Protein AF-A0A0N4T9U4-F1 (afdb_monomer_lite)

Structure (mmCIF, N/CA/C/O backbone):
data_AF-A0A0N4T9U4-F1
#
_entry.id   AF-A0A0N4T9U4-F1
#
loop_
_atom_site.group_PDB
_atom_site.id
_atom_site.type_symbol
_atom_site.label_atom_id
_atom_site.label_alt_id
_atom_site.label_comp_id
_atom_site.label_asym_id
_atom_site.label_entity_id
_atom_site.label_seq_id
_atom_site.pdbx_PDB_ins_code
_atom_site.Cartn_x
_atom_site.Cartn_y
_atom_site.Cartn_z
_atom_site.occupancy
_atom_site.B_iso_or_equiv
_atom_site.auth_seq_id
_atom_site.auth_comp_id
_atom_site.auth_asym_id
_atom_site.auth_atom_id
_atom_site.pdbx_PDB_model_num
ATOM 1 N N . MET A 1 1 ? -4.742 -4.622 -6.813 1.00 88.31 1 MET A N 1
ATOM 2 C CA . MET A 1 1 ? -3.594 -5.293 -6.156 1.00 88.31 1 MET A CA 1
ATOM 3 C C . MET A 1 1 ? -3.620 -6.752 -6.570 1.00 88.31 1 MET A C 1
ATOM 5 O O . MET A 1 1 ? -4.719 -7.274 -6.714 1.00 88.31 1 MET A O 1
ATOM 9 N N . PHE A 1 2 ? -2.466 -7.385 -6.786 1.00 92.94 2 PHE A N 1
ATOM 10 C CA . PHE A 1 2 ? -2.393 -8.804 -7.144 1.00 92.94 2 PHE A CA 1
ATOM 11 C C . PHE A 1 2 ? -1.679 -9.585 -6.036 1.00 92.94 2 PHE A C 1
ATOM 13 O O . PHE A 1 2 ? -0.525 -9.301 -5.702 1.00 92.94 2 PHE A O 1
ATOM 20 N N . PHE A 1 3 ? -2.386 -10.547 -5.444 1.00 91.75 3 PHE A N 1
ATOM 21 C CA . PHE A 1 3 ? -1.920 -11.305 -4.285 1.00 91.75 3 PHE A CA 1
ATOM 22 C C . PHE A 1 3 ? -1.242 -12.603 -4.728 1.00 91.75 3 PHE A C 1
ATOM 24 O O . PHE A 1 3 ? -1.887 -13.493 -5.270 1.00 91.75 3 PHE A O 1
ATOM 31 N N . PHE A 1 4 ? 0.059 -12.712 -4.461 1.00 92.44 4 PHE A N 1
ATOM 32 C CA . PHE A 1 4 ? 0.887 -13.879 -4.795 1.00 92.44 4 PHE A CA 1
ATOM 33 C C . PHE A 1 4 ? 1.834 -14.235 -3.638 1.00 92.44 4 PHE A C 1
ATOM 35 O O . PHE A 1 4 ? 3.011 -14.541 -3.836 1.00 92.44 4 PHE A O 1
ATOM 42 N N . GLY A 1 5 ? 1.351 -14.113 -2.396 1.00 93.06 5 GLY A N 1
ATOM 43 C CA . GLY A 1 5 ? 2.161 -14.331 -1.196 1.00 93.06 5 GLY A CA 1
ATOM 44 C C . GLY A 1 5 ? 3.402 -13.433 -1.180 1.00 93.06 5 GLY A C 1
ATOM 45 O O . GLY A 1 5 ? 3.292 -12.212 -1.324 1.00 93.06 5 GLY A O 1
ATOM 46 N N . SER A 1 6 ? 4.589 -14.038 -1.074 1.00 92.94 6 SER A N 1
ATOM 47 C CA . SER A 1 6 ? 5.882 -13.333 -1.063 1.00 92.94 6 SER A CA 1
ATOM 48 C C . SER A 1 6 ? 6.247 -12.64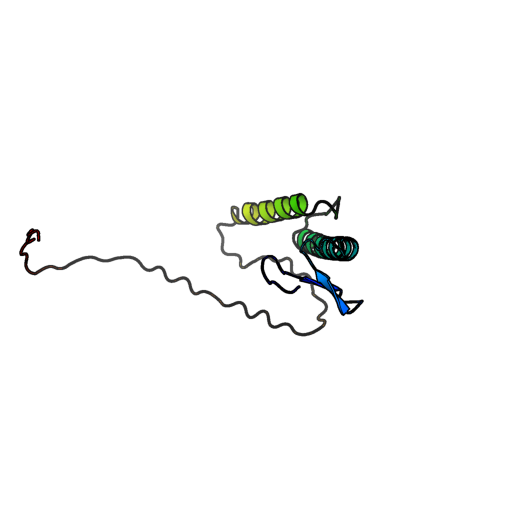6 -2.385 1.00 92.94 6 SER A C 1
ATOM 50 O O . SER A 1 6 ? 7.241 -11.927 -2.437 1.00 92.94 6 SER A O 1
ATOM 52 N N . LYS A 1 7 ? 5.464 -12.847 -3.452 1.00 93.75 7 LYS A N 1
ATOM 53 C CA . LYS A 1 7 ? 5.651 -12.224 -4.772 1.00 93.75 7 LYS A CA 1
ATOM 54 C C . LYS A 1 7 ? 4.524 -11.263 -5.154 1.00 93.75 7 LYS A C 1
ATOM 56 O O . LYS A 1 7 ? 4.374 -10.930 -6.325 1.00 93.75 7 LYS A O 1
ATOM 61 N N . SER A 1 8 ? 3.732 -10.818 -4.179 1.00 96.25 8 SER A N 1
ATOM 62 C CA . SER A 1 8 ? 2.618 -9.891 -4.412 1.00 96.25 8 SER A CA 1
ATOM 63 C C . SER A 1 8 ? 3.069 -8.571 -5.047 1.00 96.25 8 SER A C 1
ATOM 65 O O . SER A 1 8 ? 4.194 -8.104 -4.839 1.00 96.25 8 SER A O 1
ATOM 67 N N . THR A 1 9 ? 2.165 -7.954 -5.806 1.00 97.00 9 THR A N 1
ATOM 68 C CA . THR A 1 9 ? 2.411 -6.700 -6.525 1.00 97.00 9 THR A CA 1
ATOM 69 C C . THR A 1 9 ? 1.230 -5.737 -6.402 1.00 97.00 9 THR A C 1
ATOM 71 O O . THR A 1 9 ? 0.094 -6.117 -6.087 1.00 97.00 9 THR A O 1
ATOM 74 N N . ILE A 1 10 ? 1.488 -4.457 -6.658 1.00 97.38 10 ILE A N 1
ATOM 75 C CA . ILE A 1 10 ? 0.479 -3.395 -6.675 1.00 97.38 10 ILE A CA 1
ATOM 76 C C . ILE A 1 10 ? 0.529 -2.653 -8.011 1.00 97.38 10 ILE A C 1
ATOM 78 O O . ILE A 1 10 ? 1.610 -2.362 -8.504 1.00 97.38 10 ILE A O 1
ATOM 82 N N . LYS A 1 11 ? -0.636 -2.377 -8.608 1.00 97.38 11 LYS A N 1
ATOM 83 C CA . LYS A 1 11 ? -0.753 -1.596 -9.848 1.00 97.38 11 LYS A CA 1
ATOM 84 C C . LYS A 1 11 ? -1.113 -0.156 -9.491 1.00 97.38 11 LYS A C 1
ATOM 86 O O . LYS A 1 11 ? -2.060 0.041 -8.725 1.00 97.38 11 LYS A O 1
ATOM 91 N N . ASP A 1 12 ? -0.380 0.812 -10.031 1.00 97.12 12 ASP A N 1
ATOM 92 C CA . ASP A 1 12 ? -0.798 2.213 -10.038 1.00 97.12 12 ASP A CA 1
ATOM 93 C C . ASP A 1 12 ? -1.889 2.387 -11.111 1.00 97.12 12 ASP A C 1
ATOM 95 O O . ASP A 1 12 ? -1.649 2.064 -12.275 1.00 97.12 12 ASP A O 1
ATOM 99 N N . PRO A 1 13 ? -3.103 2.840 -10.758 1.00 93.38 13 PRO A N 1
ATOM 100 C CA . PRO A 1 13 ? -4.185 2.996 -11.727 1.00 93.38 13 PRO A CA 1
ATOM 101 C C . PRO A 1 13 ? -3.987 4.171 -12.696 1.00 93.38 13 PRO A C 1
ATOM 103 O O . PRO A 1 13 ? -4.644 4.196 -13.728 1.00 93.38 13 PRO A O 1
ATOM 106 N N . ILE A 1 14 ? -3.126 5.141 -12.374 1.00 95.19 14 ILE A N 1
ATOM 107 C CA . ILE A 1 14 ? -2.867 6.328 -13.200 1.00 95.19 14 ILE A CA 1
ATOM 108 C C . ILE A 1 14 ? -1.764 6.026 -14.213 1.00 95.19 14 ILE A C 1
ATOM 110 O O . ILE A 1 14 ? -1.907 6.326 -15.393 1.00 95.19 14 ILE A O 1
ATOM 114 N N . LEU A 1 15 ? -0.664 5.434 -13.743 1.00 96.19 15 LEU A N 1
ATOM 115 C CA . LEU A 1 15 ? 0.485 5.101 -14.592 1.00 96.19 15 LEU A CA 1
ATOM 116 C C . LEU A 1 15 ? 0.333 3.750 -15.297 1.00 96.19 15 LEU A C 1
ATOM 118 O O . LEU A 1 15 ? 1.123 3.415 -16.172 1.00 96.19 15 LEU A O 1
ATOM 122 N N . GLU A 1 16 ? -0.643 2.951 -14.871 1.00 95.12 16 GLU A N 1
ATOM 123 C CA . GLU A 1 16 ? -0.833 1.559 -15.274 1.00 95.12 16 GLU A CA 1
ATOM 124 C C . GLU A 1 16 ? 0.373 0.633 -15.026 1.00 95.12 16 GLU A C 1
ATOM 126 O O . GLU A 1 16 ? 0.395 -0.517 -15.471 1.00 95.12 16 GLU A O 1
ATOM 131 N N . GLU A 1 17 ? 1.349 1.086 -14.243 1.00 96.06 17 GLU A N 1
ATOM 132 C CA . GLU A 1 17 ? 2.555 0.340 -13.910 1.00 96.06 17 GLU A CA 1
ATOM 133 C C . GLU A 1 17 ? 2.341 -0.582 -12.701 1.00 96.06 17 GLU A C 1
ATOM 135 O O . GLU A 1 17 ? 1.546 -0.305 -11.802 1.00 96.06 17 GLU A O 1
ATOM 140 N N . THR A 1 18 ? 3.053 -1.713 -12.680 1.00 95.88 18 THR A N 1
ATOM 141 C CA . THR A 1 18 ? 3.019 -2.681 -11.578 1.00 95.88 18 THR A CA 1
ATOM 142 C C . THR A 1 18 ? 4.323 -2.658 -10.789 1.00 95.88 18 THR A C 1
ATOM 144 O O . THR A 1 18 ? 5.403 -2.867 -11.337 1.00 95.88 18 THR A O 1
ATOM 147 N N . TYR A 1 19 ? 4.198 -2.494 -9.476 1.00 96.38 19 TYR A N 1
ATOM 148 C CA . TYR A 1 19 ? 5.302 -2.399 -8.533 1.00 96.38 19 TYR A CA 1
ATOM 149 C C . TYR A 1 19 ? 5.386 -3.650 -7.648 1.00 96.38 19 TYR A C 1
ATOM 151 O O . TYR A 1 19 ? 4.360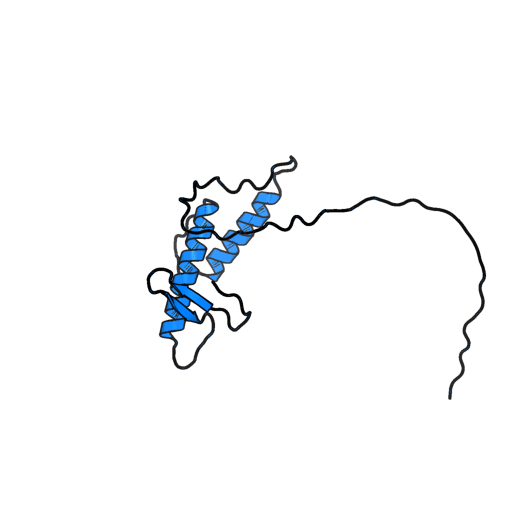 -4.140 -7.156 1.00 96.38 19 TYR A O 1
ATOM 159 N N . PRO A 1 20 ? 6.594 -4.193 -7.425 1.00 95.88 20 PRO A N 1
ATOM 160 C CA . PRO A 1 20 ? 6.803 -5.342 -6.555 1.00 95.88 20 PRO A CA 1
ATOM 161 C C . PRO A 1 20 ? 6.684 -4.938 -5.081 1.00 95.88 20 PRO A C 1
ATOM 163 O O . PRO A 1 20 ? 7.275 -3.954 -4.650 1.00 95.88 20 PRO A O 1
ATOM 166 N N . LEU A 1 21 ? 5.982 -5.744 -4.281 1.00 94.81 21 LEU A N 1
ATOM 167 C CA . LEU A 1 21 ? 5.921 -5.584 -2.818 1.00 94.81 21 LEU A CA 1
ATOM 168 C C . LEU A 1 21 ? 6.893 -6.518 -2.091 1.00 94.81 21 LEU A C 1
ATOM 170 O O . LEU A 1 21 ? 6.698 -6.878 -0.932 1.00 94.81 21 LEU A O 1
ATOM 174 N N . TYR A 1 22 ? 7.947 -6.925 -2.786 1.00 93.00 22 TYR A N 1
ATOM 175 C CA . TYR A 1 22 ? 9.016 -7.756 -2.264 1.00 93.00 22 TYR A CA 1
ATOM 176 C C . TYR A 1 22 ? 10.358 -7.118 -2.591 1.00 93.00 22 TYR A C 1
ATOM 178 O O . TYR A 1 22 ? 10.523 -6.479 -3.631 1.00 93.00 22 TYR A O 1
ATOM 186 N N . GLY A 1 23 ? 11.326 -7.304 -1.695 1.00 84.25 23 GLY A N 1
ATOM 187 C CA . GLY A 1 23 ? 12.664 -6.762 -1.878 1.00 84.25 23 GLY A CA 1
ATOM 188 C C . GLY A 1 23 ? 13.307 -7.304 -3.154 1.00 84.25 23 GLY A C 1
ATOM 189 O O . GLY A 1 23 ? 13.475 -8.512 -3.320 1.00 84.25 23 GLY A O 1
ATOM 190 N N . MET A 1 24 ? 13.693 -6.400 -4.050 1.00 80.06 24 MET A N 1
ATOM 191 C CA . MET A 1 24 ? 14.553 -6.691 -5.191 1.00 80.06 24 MET A CA 1
ATOM 192 C C . MET A 1 24 ? 15.894 -5.998 -4.960 1.00 80.06 24 MET A C 1
ATOM 194 O O . MET A 1 24 ? 15.946 -4.772 -4.917 1.00 80.06 24 MET A O 1
ATOM 198 N N . THR A 1 25 ? 16.989 -6.758 -4.855 1.00 75.75 25 THR A N 1
ATOM 199 C CA . THR A 1 25 ? 18.336 -6.215 -4.581 1.00 75.75 25 THR A CA 1
ATOM 200 C C . THR A 1 25 ? 18.751 -5.111 -5.559 1.00 75.75 25 THR A C 1
ATOM 202 O O . THR A 1 25 ? 19.480 -4.205 -5.176 1.00 75.75 25 THR A O 1
ATOM 205 N N . ARG A 1 26 ? 18.273 -5.166 -6.810 1.00 78.56 26 ARG A N 1
ATOM 206 C CA . ARG A 1 26 ? 18.622 -4.202 -7.865 1.00 78.56 26 ARG A CA 1
ATOM 207 C C . ARG A 1 26 ? 17.628 -3.047 -8.049 1.00 78.56 26 ARG A C 1
ATOM 209 O O . ARG A 1 26 ? 18.016 -2.061 -8.649 1.00 78.56 26 ARG A O 1
ATOM 216 N N . ASN A 1 27 ? 16.408 -3.132 -7.506 1.00 83.12 27 ASN A N 1
ATOM 217 C CA . ASN A 1 27 ? 15.321 -2.174 -7.779 1.00 83.12 27 ASN A CA 1
ATOM 218 C C . ASN A 1 27 ? 14.641 -1.712 -6.481 1.00 83.12 27 ASN A C 1
ATOM 220 O O . ASN A 1 27 ? 13.428 -1.856 -6.314 1.00 83.12 27 ASN A O 1
ATOM 224 N N . ARG A 1 28 ? 15.431 -1.193 -5.531 1.00 90.81 28 ARG A N 1
ATOM 225 C CA . ARG A 1 28 ? 14.906 -0.684 -4.251 1.00 90.81 28 ARG A CA 1
ATOM 226 C C . ARG A 1 28 ? 13.861 0.412 -4.473 1.00 90.81 28 ARG A C 1
ATOM 228 O O . ARG A 1 28 ? 12.832 0.390 -3.818 1.00 90.81 28 ARG A O 1
ATOM 235 N N . GLU A 1 29 ? 14.103 1.321 -5.411 1.00 93.00 29 GLU A N 1
ATOM 236 C CA . GLU A 1 29 ? 13.203 2.437 -5.731 1.00 93.00 29 GLU A CA 1
ATOM 237 C C . GLU A 1 29 ? 11.779 1.974 -6.074 1.00 93.00 29 GLU A C 1
ATOM 239 O O . GLU A 1 29 ? 10.826 2.421 -5.442 1.00 93.00 29 GLU A O 1
ATOM 244 N N . LYS A 1 30 ? 11.631 0.972 -6.952 1.00 93.56 30 LYS A N 1
ATOM 245 C CA . LYS A 1 30 ? 10.318 0.417 -7.313 1.00 93.56 30 LYS A CA 1
ATOM 246 C C . LYS A 1 30 ? 9.607 -0.228 -6.129 1.00 93.56 30 LYS A C 1
ATOM 248 O O . LYS A 1 30 ? 8.381 -0.204 -6.057 1.00 93.56 30 LYS A O 1
ATOM 253 N N . PHE A 1 31 ? 10.368 -0.824 -5.211 1.00 95.00 31 PHE A N 1
ATOM 254 C CA . PHE A 1 31 ? 9.808 -1.351 -3.973 1.00 95.00 31 PHE A CA 1
ATOM 255 C C . PHE A 1 31 ? 9.296 -0.217 -3.073 1.00 95.00 31 PHE A C 1
ATOM 257 O O . PHE A 1 31 ? 8.160 -0.289 -2.612 1.00 95.00 31 PHE A O 1
ATOM 264 N N . GLU A 1 32 ? 10.073 0.851 -2.870 1.00 95.06 32 GLU A N 1
ATOM 265 C CA . GLU A 1 32 ? 9.642 2.012 -2.073 1.00 95.06 32 GLU A CA 1
ATOM 266 C C . GLU A 1 32 ? 8.408 2.704 -2.683 1.00 95.06 32 GLU A C 1
ATOM 268 O O . GLU A 1 32 ? 7.477 3.072 -1.961 1.00 95.06 32 GLU A O 1
ATOM 273 N N . GLU A 1 33 ? 8.341 2.817 -4.012 1.00 96.06 33 GLU A N 1
ATOM 274 C CA . GLU A 1 33 ? 7.160 3.313 -4.733 1.00 96.06 33 GLU A CA 1
ATOM 275 C C . GLU A 1 33 ? 5.941 2.404 -4.520 1.00 96.06 33 GLU A C 1
ATOM 277 O O . GLU A 1 33 ? 4.856 2.882 -4.170 1.00 96.06 33 GLU A O 1
ATOM 282 N N . GLY A 1 34 ? 6.125 1.083 -4.616 1.00 96.25 34 GLY A N 1
ATOM 283 C CA . GLY A 1 34 ? 5.088 0.103 -4.299 1.00 96.25 34 GLY A CA 1
ATOM 284 C C . GLY A 1 34 ? 4.578 0.220 -2.858 1.00 96.25 34 GLY A C 1
ATOM 285 O O . GLY A 1 34 ? 3.367 0.202 -2.622 1.00 96.25 34 GLY A O 1
ATOM 286 N N . ILE A 1 35 ? 5.476 0.412 -1.887 1.00 96.62 35 ILE A N 1
ATOM 287 C CA . ILE A 1 35 ? 5.118 0.643 -0.479 1.00 96.62 35 ILE A CA 1
ATOM 288 C C . ILE A 1 35 ? 4.378 1.974 -0.300 1.00 96.62 35 ILE A C 1
ATOM 290 O O . ILE A 1 35 ? 3.419 2.047 0.473 1.00 96.62 35 ILE A O 1
ATOM 294 N N . SER A 1 36 ? 4.760 3.022 -1.029 1.00 97.06 36 SER A N 1
ATOM 295 C CA . SER A 1 36 ? 4.049 4.305 -1.026 1.00 97.06 36 SER A CA 1
ATOM 296 C C . SER A 1 36 ? 2.597 4.149 -1.495 1.00 97.06 36 SER A C 1
ATOM 298 O O . SER A 1 36 ? 1.676 4.623 -0.822 1.00 97.06 36 SER A O 1
ATOM 300 N N . LEU A 1 37 ? 2.363 3.411 -2.586 1.00 97.81 37 LEU A N 1
ATOM 301 C CA . LEU A 1 37 ? 1.014 3.083 -3.065 1.00 97.81 37 LEU A CA 1
ATOM 302 C C . LEU A 1 37 ? 0.236 2.233 -2.051 1.00 97.81 37 LEU A C 1
ATOM 304 O O . LEU A 1 37 ? -0.926 2.523 -1.761 1.00 97.81 37 LEU A O 1
ATOM 308 N N . LEU A 1 38 ? 0.880 1.231 -1.447 1.00 97.56 38 LEU A N 1
ATOM 309 C CA . LEU A 1 38 ? 0.264 0.408 -0.405 1.00 97.56 38 LEU A CA 1
ATOM 310 C C . LEU A 1 38 ? -0.181 1.260 0.795 1.00 97.56 38 LEU A C 1
ATOM 312 O O . LEU A 1 38 ? -1.292 1.101 1.299 1.00 97.56 38 LEU A O 1
ATOM 316 N N . ASN A 1 39 ? 0.652 2.205 1.225 1.00 98.25 39 ASN A N 1
ATOM 317 C CA . ASN A 1 39 ? 0.334 3.106 2.327 1.00 98.25 39 ASN A CA 1
ATOM 318 C C . ASN A 1 39 ? -0.828 4.055 2.010 1.00 98.25 39 ASN A C 1
ATOM 320 O O . ASN A 1 39 ? -1.617 4.364 2.910 1.00 98.25 39 ASN A O 1
ATOM 324 N N . LYS A 1 40 ? -0.976 4.494 0.752 1.00 97.69 40 LYS A N 1
ATOM 325 C CA . LYS A 1 40 ? -2.162 5.245 0.309 1.00 97.69 40 LYS A CA 1
ATOM 326 C C . LYS A 1 40 ? -3.427 4.395 0.450 1.00 97.69 40 LYS A C 1
ATOM 328 O O . LYS A 1 40 ? -4.389 4.871 1.048 1.00 97.69 40 LYS A O 1
ATOM 333 N N . ASN A 1 41 ? -3.395 3.131 0.020 1.00 97.44 41 ASN A N 1
ATOM 334 C CA . ASN A 1 41 ? -4.532 2.214 0.169 1.00 97.44 41 ASN A CA 1
ATOM 335 C C . ASN A 1 41 ? -4.889 1.976 1.645 1.00 97.44 41 ASN A C 1
ATOM 337 O O . ASN A 1 41 ? -6.057 2.046 2.015 1.00 97.44 41 ASN A O 1
ATOM 341 N N . ILE A 1 42 ? -3.891 1.757 2.512 1.00 98.00 42 ILE A N 1
ATOM 342 C CA . ILE A 1 42 ? -4.109 1.606 3.963 1.00 98.00 42 ILE A CA 1
ATOM 343 C C . ILE A 1 42 ? -4.728 2.875 4.552 1.00 98.00 42 ILE A C 1
ATOM 345 O O . ILE A 1 42 ? -5.642 2.795 5.367 1.00 98.00 42 ILE A O 1
ATOM 349 N N . SER A 1 43 ? -4.253 4.052 4.141 1.00 98.00 43 SER A N 1
ATOM 350 C CA . SER A 1 43 ? -4.786 5.329 4.629 1.00 98.00 43 SER A CA 1
ATOM 351 C C . SER A 1 43 ? -6.243 5.532 4.214 1.00 98.00 43 SER A C 1
ATOM 353 O O . SER A 1 43 ? -7.043 5.987 5.028 1.00 98.00 43 SER A O 1
ATOM 355 N N . GLN A 1 44 ? -6.592 5.161 2.979 1.00 97.31 44 GLN A N 1
ATOM 356 C CA . GLN A 1 44 ? -7.969 5.190 2.478 1.00 97.31 44 GLN A CA 1
ATOM 357 C C . GLN A 1 44 ? -8.866 4.217 3.242 1.00 97.31 44 GLN A C 1
ATOM 359 O O . GLN A 1 44 ? -9.946 4.604 3.681 1.00 97.31 44 GLN A O 1
ATOM 364 N N . LEU A 1 45 ? -8.400 2.985 3.461 1.00 97.25 45 LEU A N 1
ATOM 365 C CA . LEU A 1 45 ? -9.140 1.995 4.236 1.00 97.25 45 LEU A CA 1
ATOM 366 C C . LEU A 1 45 ? -9.348 2.466 5.681 1.00 97.25 45 LEU A C 1
ATOM 368 O O . LEU A 1 45 ? -10.445 2.382 6.207 1.00 97.25 45 LEU A O 1
ATOM 372 N N . ARG A 1 46 ? -8.331 3.043 6.326 1.00 97.56 46 ARG A N 1
ATOM 373 C CA . ARG A 1 46 ? -8.493 3.638 7.663 1.00 97.56 46 ARG A CA 1
ATOM 374 C C . ARG A 1 46 ? -9.531 4.753 7.674 1.00 97.56 46 ARG A C 1
ATOM 376 O O . ARG A 1 46 ? -10.381 4.777 8.559 1.00 97.56 46 ARG A O 1
ATOM 383 N N . TRP A 1 47 ? -9.502 5.626 6.670 1.00 97.69 47 TRP A N 1
ATOM 384 C CA . TRP A 1 47 ? -10.479 6.701 6.542 1.00 97.69 47 TRP A CA 1
ATOM 385 C C . TRP A 1 47 ? -11.912 6.174 6.390 1.00 97.69 47 TRP A C 1
ATOM 387 O O . TRP A 1 47 ? -12.817 6.736 7.004 1.00 97.69 47 TRP A O 1
ATOM 397 N N . SER A 1 48 ? -12.129 5.060 5.677 1.00 96.25 48 SER A N 1
ATOM 398 C CA . SER A 1 48 ? -13.467 4.459 5.566 1.00 96.25 48 SER A CA 1
ATOM 399 C C . SER A 1 48 ? -14.003 3.891 6.884 1.00 96.25 48 SER A C 1
ATOM 401 O O . SER A 1 48 ? -15.205 3.699 7.002 1.00 96.25 48 SER A O 1
ATOM 403 N N . PHE A 1 49 ? -13.139 3.650 7.876 1.00 94.31 49 PHE A N 1
ATOM 404 C CA . PHE A 1 49 ? -13.513 3.300 9.255 1.00 94.31 49 PHE A CA 1
ATOM 405 C C . PHE A 1 49 ? -13.520 4.519 10.200 1.00 94.31 49 PHE A C 1
ATOM 407 O O . PHE A 1 49 ? -13.569 4.366 11.414 1.00 94.31 49 PHE A O 1
ATOM 414 N N . GLY A 1 50 ? -13.431 5.746 9.674 1.00 95.25 50 GLY A N 1
ATOM 415 C CA . GLY A 1 50 ? -13.388 6.968 10.487 1.00 95.25 50 GLY A CA 1
ATOM 416 C C . GLY A 1 50 ? -12.049 7.211 11.198 1.00 95.25 50 GLY A C 1
ATOM 417 O O . GLY A 1 50 ? -11.939 8.118 12.023 1.00 95.25 50 GLY A O 1
ATOM 418 N N . ILE A 1 51 ? -11.006 6.442 10.872 1.00 96.62 51 ILE A N 1
ATOM 419 C CA . ILE A 1 51 ? -9.683 6.553 11.488 1.00 96.62 51 ILE A CA 1
ATOM 420 C C . ILE A 1 51 ? -8.799 7.482 10.650 1.00 96.62 51 ILE A C 1
ATOM 422 O O . ILE A 1 51 ? -8.523 7.239 9.473 1.00 96.62 51 ILE A O 1
ATOM 426 N N . THR A 1 52 ? -8.280 8.545 11.266 1.00 96.56 52 THR A N 1
ATOM 427 C CA . THR A 1 52 ? -7.356 9.467 10.588 1.00 96.56 52 THR A CA 1
ATOM 428 C C . THR A 1 52 ? -5.927 8.917 10.547 1.00 96.56 52 THR A C 1
ATOM 430 O O . THR A 1 52 ? -5.394 8.407 11.534 1.00 96.56 52 THR A O 1
ATOM 433 N N . THR A 1 53 ? -5.254 9.063 9.400 1.00 97.94 53 THR A N 1
ATOM 434 C CA . THR A 1 53 ? -3.861 8.616 9.232 1.00 97.94 53 THR A CA 1
ATOM 435 C C . THR A 1 53 ? -2.878 9.780 9.327 1.00 97.94 53 THR A C 1
ATOM 437 O O . THR A 1 53 ? -2.563 10.422 8.333 1.00 97.94 53 THR A O 1
ATOM 440 N N . LYS A 1 54 ? -2.341 10.032 10.529 1.00 95.62 54 LYS A N 1
ATOM 441 C CA . LYS A 1 54 ? -1.376 11.126 10.780 1.00 95.62 54 LYS A CA 1
ATOM 442 C C . LYS A 1 54 ? -0.026 10.936 10.077 1.00 95.62 54 LYS A C 1
ATOM 444 O O . LYS A 1 54 ? 0.617 11.909 9.701 1.00 95.62 54 LYS A O 1
ATOM 449 N N . ARG A 1 55 ? 0.445 9.690 9.950 1.00 96.75 55 ARG A N 1
ATOM 450 C CA . ARG A 1 55 ? 1.724 9.346 9.302 1.00 96.75 55 ARG A CA 1
ATOM 451 C C . ARG A 1 55 ? 1.535 8.158 8.367 1.00 96.75 55 ARG A C 1
ATOM 453 O O . ARG A 1 55 ? 1.535 7.010 8.805 1.00 96.75 55 ARG A O 1
ATOM 460 N N . VAL A 1 56 ? 1.408 8.451 7.077 1.00 96.00 56 VAL A N 1
ATOM 461 C CA . VAL A 1 56 ? 1.126 7.467 6.018 1.00 96.00 56 VAL A CA 1
ATOM 462 C C . VAL A 1 56 ? 2.208 6.382 5.936 1.00 96.00 56 VAL A C 1
ATOM 464 O O . VAL A 1 56 ? 1.881 5.205 5.855 1.00 96.00 56 VAL A O 1
ATOM 467 N N . GLY A 1 57 ? 3.487 6.744 6.087 1.00 96.12 57 GLY A N 1
ATOM 468 C CA . GLY A 1 57 ? 4.615 5.801 6.003 1.00 96.12 57 GLY A CA 1
ATOM 469 C C . GLY A 1 57 ? 4.748 4.794 7.155 1.00 96.12 57 GLY A C 1
ATOM 470 O O . GLY A 1 57 ? 5.615 3.929 7.104 1.00 96.12 57 GLY A O 1
ATOM 471 N N . ARG A 1 58 ? 3.927 4.875 8.213 1.00 97.25 58 ARG A N 1
ATOM 472 C CA . ARG A 1 58 ? 3.959 3.913 9.331 1.00 97.25 58 ARG A CA 1
ATOM 473 C C . ARG A 1 58 ? 3.078 2.691 9.050 1.00 97.25 58 ARG A C 1
ATOM 475 O O . ARG A 1 58 ? 2.129 2.434 9.785 1.00 97.25 58 ARG A O 1
ATOM 482 N N . THR A 1 59 ? 3.403 1.941 7.998 1.00 97.12 59 THR A N 1
ATOM 483 C CA . THR A 1 59 ? 2.600 0.830 7.448 1.00 97.12 59 THR A CA 1
ATOM 484 C C . THR A 1 59 ? 2.092 -0.145 8.512 1.00 97.12 59 THR A C 1
ATOM 486 O O . THR A 1 59 ? 0.884 -0.287 8.683 1.00 97.12 59 THR A O 1
ATOM 489 N N . LEU A 1 60 ? 3.001 -0.783 9.261 1.00 97.81 60 LEU A N 1
ATOM 490 C CA . LEU A 1 60 ? 2.641 -1.825 10.230 1.00 97.81 60 LEU A CA 1
ATOM 491 C C . LEU A 1 60 ? 1.809 -1.280 11.392 1.00 97.81 60 LEU A C 1
ATOM 493 O O . LEU A 1 60 ? 0.832 -1.902 11.788 1.00 97.81 60 LEU A O 1
ATOM 497 N N . PHE A 1 61 ? 2.156 -0.097 11.898 1.00 98.12 61 PHE A N 1
ATOM 498 C CA . PHE A 1 61 ? 1.393 0.558 12.960 1.00 98.12 61 PHE A CA 1
ATOM 499 C C . PHE A 1 61 ? -0.025 0.912 12.496 1.00 98.12 61 PHE A C 1
ATOM 501 O O . PHE A 1 61 ? -0.991 0.639 13.197 1.00 98.12 61 PHE A O 1
ATOM 508 N N . ASN A 1 62 ? -0.161 1.476 11.291 1.00 98.19 62 ASN A N 1
ATOM 509 C CA . ASN A 1 62 ? -1.458 1.829 10.719 1.00 98.19 62 ASN A CA 1
ATOM 510 C C . ASN A 1 62 ? -2.341 0.586 10.498 1.00 98.19 62 ASN A C 1
ATOM 512 O O . ASN A 1 62 ? -3.546 0.656 10.719 1.00 98.19 62 ASN A O 1
ATOM 516 N N . LEU A 1 63 ? -1.750 -0.542 10.087 1.00 97.75 63 LEU A N 1
ATOM 517 C CA . LEU A 1 63 ? -2.460 -1.818 9.959 1.00 97.75 63 LEU A CA 1
ATOM 518 C C . LEU A 1 63 ? -2.867 -2.392 11.317 1.00 97.75 63 LEU A C 1
ATOM 520 O O . LEU A 1 63 ? -4.007 -2.810 11.472 1.00 97.75 63 LEU A O 1
ATOM 524 N N . GLN A 1 64 ? -1.962 -2.397 12.297 1.00 97.69 64 GLN A N 1
ATOM 525 C CA . GLN A 1 64 ? -2.252 -2.886 13.646 1.00 97.69 64 GLN A CA 1
ATOM 526 C C . GLN A 1 64 ? -3.418 -2.119 14.278 1.00 97.69 64 GLN A C 1
ATOM 528 O O . GLN A 1 64 ? -4.356 -2.733 14.778 1.00 97.69 64 GLN A O 1
ATOM 533 N N . ASP A 1 65 ? -3.366 -0.789 14.219 1.00 96.69 65 ASP A N 1
ATOM 534 C CA . ASP A 1 65 ? -4.404 0.101 14.742 1.00 96.69 65 ASP A CA 1
ATOM 535 C C . ASP A 1 65 ? -5.764 -0.147 14.069 1.00 96.69 65 ASP A C 1
ATOM 537 O O . ASP A 1 65 ? -6.778 -0.299 14.747 1.00 96.69 65 ASP A O 1
ATOM 541 N N . LEU A 1 66 ? -5.777 -0.288 12.738 1.00 96.75 66 LEU A N 1
ATOM 542 C CA . LEU A 1 66 ? -6.985 -0.628 11.984 1.00 96.75 66 LEU A CA 1
ATOM 543 C C . LEU A 1 66 ? -7.568 -1.985 12.402 1.00 96.75 66 LEU A C 1
ATOM 545 O O . LEU A 1 66 ? -8.770 -2.091 12.632 1.00 96.75 66 LEU A O 1
ATOM 549 N N . LEU A 1 67 ? -6.734 -3.025 12.494 1.00 96.62 67 LEU A N 1
ATOM 550 C CA . LEU A 1 67 ? -7.183 -4.368 12.869 1.00 96.62 67 LEU A CA 1
ATOM 551 C C . LEU A 1 67 ? -7.758 -4.388 14.287 1.00 96.62 67 LEU A C 1
ATOM 553 O O . LEU A 1 67 ? -8.805 -4.994 14.507 1.00 96.62 67 LEU A O 1
ATOM 557 N N . LEU A 1 68 ? -7.122 -3.684 15.227 1.00 95.75 68 LEU A N 1
ATOM 558 C CA . LEU A 1 68 ? -7.631 -3.550 16.589 1.00 95.75 68 LEU A CA 1
ATOM 559 C C . LEU A 1 68 ? -8.987 -2.836 16.610 1.00 95.75 68 LEU A C 1
ATOM 561 O O . LEU A 1 68 ? -9.907 -3.312 17.266 1.00 95.75 68 LEU A O 1
ATOM 565 N N . HIS A 1 69 ? -9.140 -1.745 15.855 1.00 93.12 69 HIS A N 1
ATOM 566 C CA . HIS A 1 69 ? -10.412 -1.030 15.749 1.00 93.12 69 HIS A CA 1
ATOM 567 C C . HIS A 1 69 ? -11.539 -1.928 15.207 1.00 93.12 69 HIS A C 1
ATOM 569 O O . HIS A 1 69 ? -12.637 -1.942 15.760 1.00 93.12 69 HIS A O 1
ATOM 575 N N . ILE A 1 70 ? -11.254 -2.725 14.169 1.00 92.31 70 ILE A N 1
ATOM 576 C CA . ILE A 1 70 ? -12.223 -3.659 13.570 1.00 92.31 70 ILE A CA 1
ATOM 577 C C . ILE A 1 70 ? -12.640 -4.758 14.557 1.00 92.31 70 ILE A C 1
ATOM 579 O O . ILE A 1 70 ? -13.808 -5.143 14.572 1.00 92.31 70 ILE A O 1
ATOM 583 N N . VAL A 1 71 ? -11.707 -5.288 15.353 1.00 92.25 71 VAL A N 1
ATOM 584 C CA . VAL A 1 71 ? -12.004 -6.350 16.329 1.00 92.25 71 VAL A CA 1
ATOM 585 C C . VAL A 1 71 ? -12.767 -5.792 17.530 1.00 92.25 71 VAL A C 1
ATOM 587 O O . VAL A 1 71 ? -13.783 -6.363 17.918 1.00 92.25 71 VAL A O 1
ATOM 590 N N . SER A 1 72 ? -12.338 -4.655 18.082 1.00 88.88 72 SER A N 1
ATOM 591 C CA . SER A 1 72 ? -12.992 -4.038 19.241 1.00 88.88 72 SER A CA 1
ATOM 592 C C . SER A 1 72 ? -14.410 -3.556 18.928 1.00 88.88 72 SER A C 1
ATOM 594 O O . SER A 1 72 ? -15.304 -3.738 19.746 1.00 88.88 72 SER A O 1
ATOM 596 N N . GLY A 1 73 ? -14.656 -3.022 17.726 1.00 71.50 73 GLY A N 1
ATOM 597 C CA . GLY A 1 73 ? -15.989 -2.560 17.316 1.00 71.50 73 GLY A CA 1
ATOM 598 C C . GLY A 1 73 ? -17.037 -3.670 17.143 1.00 71.50 73 GLY A C 1
ATOM 599 O O . GLY A 1 73 ? -18.215 -3.370 16.981 1.00 71.50 73 GLY A O 1
ATOM 600 N N . ARG A 1 74 ? -16.641 -4.950 17.177 1.00 65.62 74 ARG A N 1
ATOM 601 C CA . ARG A 1 74 ? -17.564 -6.094 17.068 1.00 65.62 74 ARG A CA 1
ATOM 602 C C . ARG A 1 74 ? -18.122 -6.566 18.412 1.00 65.62 74 ARG A C 1
ATOM 604 O O . ARG A 1 74 ? -19.109 -7.292 18.411 1.00 65.62 74 ARG A O 1
ATOM 611 N N . HIS A 1 75 ? -17.526 -6.170 19.536 1.00 54.94 75 HIS A N 1
ATOM 612 C CA . HIS A 1 75 ? -17.912 -6.688 20.853 1.00 54.94 75 HIS A CA 1
ATOM 613 C C . HIS A 1 75 ? -19.110 -5.976 21.504 1.00 54.94 75 HIS A C 1
ATOM 615 O O . HIS A 1 75 ? -19.710 -6.548 22.409 1.00 54.94 75 HIS A O 1
ATOM 621 N N . ASP A 1 76 ? -19.524 -4.810 21.000 1.00 52.84 76 ASP A N 1
ATOM 622 C CA . ASP A 1 76 ? -20.604 -4.011 21.606 1.00 52.84 76 ASP A CA 1
ATOM 623 C C . ASP A 1 76 ? -21.978 -4.177 20.925 1.00 52.84 76 ASP A C 1
ATOM 625 O O . ASP A 1 76 ? -22.939 -3.506 21.296 1.00 52.84 76 ASP A O 1
ATOM 629 N N . SER A 1 77 ? -22.113 -5.076 19.940 1.00 49.50 77 SER A N 1
ATOM 630 C CA . SER A 1 77 ? -23.368 -5.262 19.186 1.00 49.50 77 SER A CA 1
ATOM 631 C C . SER A 1 77 ? -23.957 -6.668 19.322 1.00 49.50 77 SER A C 1
ATOM 633 O O . SER A 1 77 ? -24.153 -7.391 18.350 1.00 49.50 77 SER A O 1
ATOM 635 N N . SER A 1 78 ? -24.351 -7.037 20.543 1.00 51.16 78 SER A N 1
ATOM 636 C CA . SER A 1 78 ? -25.464 -7.982 20.725 1.00 51.16 78 SER A CA 1
ATOM 637 C C . SER A 1 78 ? -26.775 -7.281 20.363 1.00 51.16 78 SER A C 1
ATOM 639 O O . SER A 1 78 ? -27.551 -6.912 21.232 1.00 51.16 78 SER A O 1
ATOM 641 N N . THR A 1 79 ? -26.973 -7.010 19.077 1.00 47.25 79 THR A N 1
ATOM 642 C CA . THR A 1 79 ? -28.262 -6.927 18.377 1.00 47.25 79 THR A CA 1
ATOM 643 C C . THR A 1 79 ? -27.934 -6.803 16.894 1.00 47.25 79 THR A C 1
ATOM 645 O O . THR A 1 79 ? -27.414 -5.793 16.437 1.00 47.25 79 THR A O 1
ATOM 648 N N . ASP A 1 80 ? -28.166 -7.904 16.188 1.00 49.44 80 ASP A N 1
ATOM 649 C CA . ASP A 1 80 ? -28.371 -8.038 14.747 1.00 49.44 80 ASP A CA 1
ATOM 650 C C . ASP A 1 80 ? -28.237 -6.737 13.925 1.00 49.44 80 ASP A C 1
ATOM 652 O O . ASP A 1 80 ? -29.202 -6.013 13.681 1.00 49.44 80 ASP A O 1
ATOM 656 N N . SER A 1 81 ? -27.017 -6.412 13.490 1.00 45.91 81 SER A N 1
ATOM 657 C CA . SER A 1 81 ? -26.822 -5.406 12.449 1.00 45.91 81 SER A CA 1
ATOM 658 C C . SER A 1 81 ? -25.728 -5.849 11.489 1.00 45.91 81 SER A C 1
ATOM 660 O O . SER A 1 81 ? -24.530 -5.774 11.762 1.00 45.91 81 SER A O 1
ATOM 662 N N . VAL A 1 82 ? -26.200 -6.343 10.347 1.00 51.16 82 VAL A N 1
ATOM 663 C CA . VAL A 1 82 ? -25.501 -6.444 9.067 1.00 51.16 82 VAL A CA 1
ATOM 664 C C . VAL A 1 82 ? -24.502 -5.295 8.927 1.00 51.16 82 VAL A C 1
ATOM 666 O O . VAL A 1 82 ? -24.909 -4.139 8.908 1.00 51.16 82 VAL A O 1
ATOM 669 N N . LEU A 1 83 ? -23.212 -5.644 8.860 1.00 51.22 83 LEU A N 1
ATOM 670 C CA . LEU A 1 83 ? -22.066 -4.818 8.463 1.00 51.22 83 LEU A CA 1
ATOM 671 C C . LEU A 1 83 ? -22.423 -3.341 8.206 1.00 51.22 83 LEU A C 1
ATOM 673 O O . LEU A 1 83 ? -22.672 -2.960 7.062 1.00 51.22 83 LEU A O 1
ATOM 677 N N . GLN A 1 84 ? -22.399 -2.499 9.246 1.00 48.00 84 GLN A N 1
ATOM 678 C CA . GLN A 1 84 ? -22.389 -1.043 9.072 1.00 48.00 84 GLN A CA 1
ATOM 679 C C . GLN A 1 84 ? -21.016 -0.616 8.538 1.00 48.00 84 GLN A C 1
ATOM 681 O O . GLN A 1 84 ? -20.219 0.041 9.201 1.00 48.00 84 GLN A O 1
ATOM 686 N N . ILE A 1 85 ? -20.719 -1.031 7.308 1.00 52.34 85 ILE A N 1
ATOM 687 C CA . ILE A 1 85 ? -19.821 -0.285 6.443 1.00 52.34 85 ILE A CA 1
ATOM 688 C C . ILE A 1 85 ? -20.511 1.074 6.297 1.00 52.34 85 ILE A C 1
ATOM 690 O O . ILE A 1 85 ? -21.670 1.094 5.868 1.00 52.34 85 ILE A O 1
ATOM 694 N N . PRO A 1 86 ? -19.879 2.200 6.674 1.00 42.16 86 PRO A N 1
ATOM 695 C CA . PRO A 1 86 ? -20.441 3.506 6.379 1.00 42.16 86 PRO A CA 1
ATOM 696 C C . PRO A 1 86 ? -20.783 3.512 4.895 1.00 42.16 86 PRO A C 1
ATOM 698 O O . PRO A 1 86 ? -19.932 3.165 4.075 1.00 42.16 86 PRO A O 1
ATOM 701 N N . SER A 1 87 ? -22.031 3.821 4.550 1.00 46.09 87 SER A N 1
ATOM 702 C CA . SER A 1 87 ? -22.485 3.926 3.167 1.00 46.09 87 SER A CA 1
ATOM 703 C C . SER A 1 87 ? -21.780 5.116 2.519 1.00 46.09 87 SER A C 1
ATOM 705 O O . SER A 1 87 ? -22.335 6.205 2.377 1.00 46.09 87 SER A O 1
ATOM 707 N N . ILE A 1 88 ? -20.508 4.937 2.181 1.00 49.25 88 ILE A N 1
ATOM 708 C CA . ILE A 1 88 ? -19.776 5.847 1.327 1.00 49.25 88 ILE A CA 1
ATOM 709 C C . ILE A 1 88 ? -20.423 5.639 -0.033 1.00 49.25 88 ILE A C 1
ATOM 711 O O . ILE A 1 88 ? -20.349 4.555 -0.606 1.00 49.25 88 ILE A O 1
ATOM 715 N N . SER A 1 89 ? -21.131 6.659 -0.511 1.00 44.72 89 SER A N 1
ATOM 716 C CA . SER A 1 89 ? -21.617 6.705 -1.885 1.00 44.72 89 SER A CA 1
ATOM 717 C C . SER A 1 89 ? -20.401 6.645 -2.810 1.00 44.72 89 SER A C 1
ATOM 719 O O . SER A 1 89 ? -19.739 7.649 -3.082 1.00 44.72 89 SER A O 1
ATOM 721 N N . CYS A 1 90 ? -20.037 5.431 -3.215 1.00 39.97 90 CYS A N 1
ATOM 722 C CA . CYS A 1 90 ? -19.013 5.178 -4.206 1.00 39.97 90 CYS A CA 1
ATOM 723 C C . CYS A 1 90 ? -19.532 5.738 -5.532 1.00 39.97 90 CYS A C 1
ATOM 725 O O . CYS A 1 90 ? -20.539 5.265 -6.058 1.00 39.97 90 CYS A O 1
ATOM 727 N N . ARG A 1 91 ? -18.853 6.737 -6.109 1.00 36.81 91 ARG A N 1
ATOM 728 C CA . ARG A 1 91 ? -19.027 6.988 -7.543 1.00 36.81 91 ARG A CA 1
ATOM 729 C C . ARG A 1 91 ? -18.514 5.748 -8.264 1.00 36.81 91 ARG A C 1
ATOM 731 O O 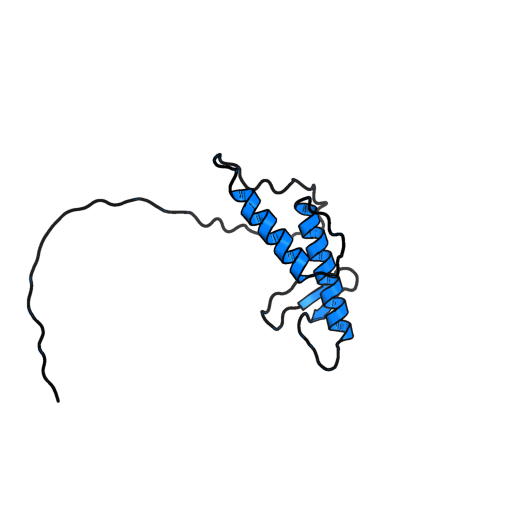. ARG A 1 91 ? -17.318 5.472 -8.227 1.00 36.81 91 ARG A O 1
ATOM 738 N N . ASN A 1 92 ? -19.432 5.001 -8.869 1.00 40.03 92 ASN A N 1
ATOM 739 C CA . ASN A 1 92 ? -19.120 3.862 -9.719 1.00 40.03 92 ASN A CA 1
ATOM 740 C C . ASN A 1 92 ? -18.115 4.278 -10.797 1.00 40.03 92 ASN A C 1
ATOM 742 O O . ASN A 1 92 ? -18.422 5.110 -11.650 1.00 40.03 92 ASN A O 1
ATOM 746 N N . VAL A 1 93 ? -16.937 3.658 -10.778 1.00 41.59 93 VAL A N 1
ATOM 747 C CA . VAL A 1 93 ? -16.039 3.586 -11.929 1.00 41.59 93 VAL A CA 1
ATOM 748 C C . VAL A 1 93 ? -15.625 2.124 -12.070 1.00 41.59 93 VAL A C 1
ATOM 750 O O . VAL A 1 93 ? -14.734 1.662 -11.368 1.00 41.59 93 VAL A O 1
ATOM 753 N N . GLY A 1 94 ? -16.305 1.415 -12.973 1.00 42.12 94 GLY A N 1
ATOM 754 C CA . GLY A 1 94 ? -15.882 0.118 -13.508 1.00 42.12 94 GLY A CA 1
ATOM 755 C C . GLY A 1 94 ? -16.186 -1.102 -12.633 1.00 42.12 94 GLY A C 1
ATOM 756 O O . GLY A 1 94 ? -15.641 -1.267 -11.548 1.00 42.12 94 GLY A O 1
ATOM 757 N N . ASN A 1 95 ? -17.044 -1.978 -13.152 1.00 46.53 95 ASN A N 1
ATOM 758 C CA . ASN A 1 95 ? -17.527 -3.210 -12.533 1.00 46.53 95 ASN A CA 1
ATOM 759 C C . ASN A 1 95 ? -16.396 -4.133 -12.039 1.00 46.53 95 ASN A C 1
ATOM 761 O O . ASN A 1 95 ? -15.630 -4.671 -12.837 1.00 46.53 95 ASN A O 1
ATOM 765 N N . VAL A 1 96 ? -16.373 -4.402 -10.732 1.00 44.56 96 VAL A N 1
ATOM 766 C CA . VAL A 1 96 ? -15.796 -5.620 -10.150 1.00 44.56 96 VAL A CA 1
ATOM 767 C C . VAL A 1 96 ? -16.891 -6.239 -9.290 1.00 44.56 96 VAL A C 1
ATOM 769 O O . VAL A 1 96 ? -17.216 -5.712 -8.227 1.00 44.56 96 VAL A O 1
ATOM 772 N N . ASP A 1 97 ? -17.481 -7.333 -9.770 1.00 40.25 97 ASP A N 1
ATOM 773 C CA . ASP A 1 97 ? -18.390 -8.163 -8.982 1.00 40.25 97 ASP A CA 1
ATOM 774 C C . ASP A 1 97 ? -17.593 -8.814 -7.848 1.00 40.25 97 ASP A C 1
ATOM 776 O O . ASP A 1 97 ? -16.900 -9.816 -8.032 1.00 40.25 97 ASP A O 1
ATOM 780 N N . ILE A 1 98 ? -17.665 -8.237 -6.650 1.00 50.28 98 ILE A N 1
ATOM 781 C CA . ILE A 1 98 ? -17.283 -8.945 -5.429 1.00 50.28 98 ILE A CA 1
ATOM 782 C C . ILE A 1 98 ? -18.524 -9.722 -5.000 1.00 50.28 98 ILE A C 1
ATOM 784 O O . ILE A 1 98 ? -19.297 -9.282 -4.150 1.00 50.28 98 ILE A O 1
ATOM 788 N N . THR A 1 99 ? -18.750 -10.873 -5.632 1.00 34.78 99 THR A N 1
ATOM 789 C CA . THR A 1 99 ? -19.757 -11.825 -5.165 1.00 34.78 99 THR A CA 1
ATOM 790 C C . THR A 1 99 ? -19.348 -12.302 -3.772 1.00 34.78 99 THR A C 1
ATOM 792 O O . THR A 1 99 ? -18.426 -13.101 -3.606 1.00 34.78 99 THR A O 1
ATOM 795 N N . LEU A 1 100 ? -20.027 -11.777 -2.752 1.00 42.94 100 LEU A N 1
ATOM 796 C CA . LEU A 1 100 ? -19.952 -12.245 -1.375 1.00 42.94 100 LEU A CA 1
ATOM 797 C C . LEU A 1 100 ? -20.482 -13.685 -1.334 1.00 42.94 100 LEU A C 1
ATOM 799 O O . LEU A 1 100 ? -21.692 -13.910 -1.345 1.00 42.94 100 LEU A O 1
ATOM 803 N N . HIS A 1 101 ? -19.585 -14.671 -1.300 1.00 38.16 101 HIS A N 1
ATOM 804 C CA . HIS A 1 101 ? -19.972 -16.053 -1.034 1.00 38.16 101 HIS A CA 1
ATOM 805 C C . HIS A 1 101 ? -20.466 -16.136 0.416 1.00 38.16 101 HIS A C 1
ATOM 807 O O . HIS A 1 101 ? -19.691 -16.130 1.371 1.00 38.16 101 HIS A O 1
ATOM 813 N N . LYS A 1 102 ? -21.790 -16.146 0.570 1.00 35.62 102 LYS A N 1
ATOM 814 C CA . LYS A 1 102 ? -22.499 -16.352 1.831 1.00 35.62 102 LYS A CA 1
ATOM 815 C C . LYS A 1 102 ? -22.210 -17.783 2.301 1.00 35.62 102 LYS A C 1
ATOM 817 O O . LYS A 1 102 ? -22.820 -18.727 1.806 1.00 35.62 102 LYS A O 1
ATOM 822 N N . CYS A 1 103 ? -21.248 -17.965 3.206 1.00 31.00 103 CYS A N 1
ATOM 823 C CA . CYS A 1 103 ? -21.104 -19.227 3.930 1.00 31.00 103 CYS A CA 1
ATOM 824 C C . CYS A 1 103 ? -22.330 -19.382 4.834 1.00 31.00 103 CYS A C 1
ATOM 826 O O . CYS A 1 103 ? -22.532 -18.588 5.747 1.00 31.00 103 CYS A O 1
ATOM 828 N N . ALA A 1 104 ? -23.174 -20.365 4.529 1.00 34.00 104 ALA A N 1
ATOM 829 C CA . ALA A 1 104 ? -24.287 -20.744 5.380 1.00 34.00 104 ALA A CA 1
ATOM 830 C C . ALA A 1 104 ? -23.741 -21.396 6.657 1.00 34.00 104 ALA A C 1
ATOM 832 O O . ALA A 1 104 ? -23.096 -22.443 6.599 1.00 34.00 104 ALA A O 1
ATOM 833 N N . GLU A 1 105 ? -24.002 -20.767 7.797 1.00 34.34 105 GLU A N 1
ATOM 834 C CA . GLU A 1 105 ? -23.882 -21.391 9.109 1.00 34.34 105 GLU A CA 1
ATOM 835 C C . GLU A 1 105 ? -24.910 -22.531 9.196 1.00 34.34 105 GLU A C 1
ATOM 837 O O . GLU A 1 105 ? -26.096 -22.333 8.931 1.00 34.34 105 GLU A O 1
ATOM 842 N N . ARG A 1 106 ? -24.456 -23.742 9.528 1.00 29.48 106 ARG A N 1
ATOM 843 C CA . ARG A 1 106 ? -25.318 -24.827 10.009 1.00 29.48 106 ARG A CA 1
ATOM 844 C C . ARG A 1 106 ? -24.766 -25.287 11.348 1.00 29.48 106 ARG A C 1
ATOM 846 O O . ARG A 1 106 ? -23.749 -25.972 11.378 1.00 29.48 106 ARG A O 1
ATOM 853 N N . ASN A 1 107 ? -25.457 -24.910 12.415 1.00 30.42 107 ASN A N 1
ATOM 854 C CA . ASN A 1 107 ? -25.412 -25.589 13.699 1.00 30.42 107 ASN A CA 1
ATOM 855 C C . ASN A 1 107 ? -26.833 -26.081 13.968 1.00 30.42 107 ASN A C 1
ATOM 857 O O . ASN A 1 107 ? -27.741 -25.260 13.973 1.00 30.42 107 ASN A O 1
ATOM 861 N N . ASP A 1 108 ? -26.998 -27.382 14.185 1.00 33.94 108 ASP A N 1
ATOM 862 C CA . ASP A 1 108 ? -28.141 -27.944 14.905 1.00 33.94 108 ASP A CA 1
ATOM 863 C C . ASP A 1 108 ? -27.637 -29.113 15.762 1.00 33.94 108 ASP A C 1
ATOM 865 O O . ASP A 1 108 ? -26.853 -29.955 15.313 1.00 33.94 108 ASP A O 1
ATOM 869 N N . GLU A 1 109 ? -28.045 -29.082 17.028 1.00 34.38 109 GLU A N 1
ATOM 870 C CA . GLU A 1 109 ? -27.668 -29.964 18.129 1.00 34.38 109 GLU A CA 1
ATOM 871 C C . GLU A 1 109 ? -28.301 -31.368 18.058 1.00 34.38 109 GLU A C 1
ATOM 873 O O . GLU A 1 109 ? -29.461 -31.544 17.702 1.00 34.38 109 GLU A O 1
ATOM 878 N N . PHE A 1 110 ? -27.485 -32.350 18.457 1.00 28.95 110 PHE A N 1
ATOM 879 C CA . PHE A 1 110 ? -27.741 -33.520 19.316 1.00 28.95 110 PHE A CA 1
ATOM 880 C C . PHE A 1 110 ? -29.168 -34.098 19.464 1.00 28.95 110 PHE A C 1
ATOM 882 O O . PHE A 1 110 ? -30.072 -33.425 19.947 1.00 28.95 110 PHE A O 1
ATOM 889 N N . ASN A 1 111 ? -29.308 -35.419 19.263 1.00 32.41 111 ASN A N 1
ATOM 890 C CA . ASN A 1 111 ? -29.961 -36.302 20.242 1.00 32.41 111 ASN A CA 1
ATOM 891 C C . ASN A 1 111 ? -29.559 -37.781 20.087 1.00 32.41 111 ASN A C 1
ATOM 893 O O . ASN A 1 111 ? -29.134 -38.243 19.030 1.00 32.41 111 ASN A O 1
ATOM 897 N N . GLN A 1 112 ? -29.652 -38.461 21.224 1.00 34.31 112 GLN A N 1
ATOM 898 C CA . GLN A 1 112 ? -29.062 -39.730 21.644 1.00 34.31 112 GLN A CA 1
ATOM 899 C C . GLN A 1 112 ? -29.956 -40.956 21.332 1.00 34.31 112 GLN A C 1
ATOM 901 O O . GLN A 1 112 ? -31.138 -40.798 21.051 1.00 34.31 112 GLN A O 1
ATOM 906 N N . GLU A 1 113 ? -29.367 -42.153 21.498 1.00 28.45 113 GLU A N 1
ATOM 907 C CA . GLU A 1 113 ? -29.981 -43.492 21.692 1.00 28.45 113 GLU A CA 1
ATOM 908 C C . GLU A 1 113 ? -30.288 -44.374 20.452 1.00 28.45 113 GLU A C 1
ATOM 910 O O . GLU A 1 113 ? -31.285 -44.196 19.760 1.00 28.45 113 GLU A O 1
ATOM 915 N N . ASN A 1 114 ? -29.492 -45.431 20.208 1.00 31.23 114 ASN A N 1
ATOM 916 C CA . ASN A 1 114 ? -29.738 -46.781 20.761 1.00 31.23 114 ASN A CA 1
ATOM 917 C C . ASN A 1 114 ? -28.824 -47.883 20.162 1.00 31.23 114 ASN A C 1
ATOM 919 O O . ASN A 1 114 ? -28.725 -48.065 18.955 1.00 31.23 114 ASN A O 1
ATOM 923 N N . GLU A 1 115 ? -28.171 -48.586 21.091 1.00 31.50 115 GLU A N 1
ATOM 924 C CA . GLU A 1 115 ? -27.689 -49.977 21.170 1.00 31.50 115 GLU A CA 1
ATOM 925 C C . GLU A 1 115 ? -27.350 -50.910 19.973 1.00 31.50 115 GLU A C 1
ATOM 927 O O . GLU A 1 115 ? -28.131 -51.164 19.063 1.00 31.50 115 GLU A O 1
ATOM 932 N N . SER A 1 116 ? -26.246 -51.640 20.235 1.00 29.20 116 SER A N 1
ATOM 933 C CA . SER A 1 116 ? -25.961 -53.068 19.977 1.00 29.20 116 SER A CA 1
ATOM 934 C C . SER A 1 116 ? -25.377 -53.498 18.620 1.00 29.20 116 SER A C 1
ATOM 936 O O . SER A 1 116 ? -26.075 -53.698 17.633 1.00 29.20 116 SER A O 1
ATOM 938 N N . SER A 1 117 ? -24.086 -53.860 18.595 1.00 34.66 117 SER A N 1
ATOM 939 C CA . SER A 1 117 ? -23.696 -55.260 18.863 1.00 34.66 117 SER A CA 1
ATOM 940 C C . SER A 1 117 ? -22.204 -55.569 18.603 1.00 34.66 117 SER A C 1
ATOM 942 O O . SER A 1 117 ? -21.650 -55.265 17.555 1.00 34.66 117 SER A O 1
ATOM 944 N N . LYS A 1 118 ? -21.636 -56.293 19.579 1.00 38.19 118 LYS A N 1
ATOM 945 C CA . LYS A 1 118 ? -20.544 -57.290 19.536 1.00 38.19 118 LYS A CA 1
ATOM 946 C C . LYS A 1 118 ? -19.061 -56.871 19.445 1.00 38.19 118 LYS A C 1
ATOM 948 O O . LYS A 1 118 ? -18.562 -56.304 1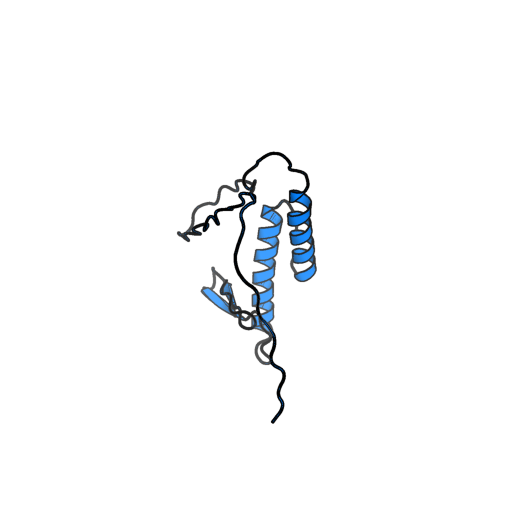8.483 1.00 38.19 118 LYS A O 1
ATOM 953 N N . VAL A 1 119 ? -18.399 -57.292 20.522 1.00 41.62 119 VAL A N 1
ATOM 954 C CA . VAL A 1 119 ? -16.986 -57.327 20.917 1.00 41.62 119 VAL A CA 1
ATOM 955 C C . VAL A 1 119 ? -16.260 -58.506 20.241 1.00 41.62 119 VAL A C 1
ATOM 957 O O . VAL A 1 119 ? -16.929 -59.507 19.991 1.00 41.62 119 VAL A O 1
ATOM 960 N N . ASP A 1 120 ? -14.944 -58.383 19.966 1.00 44.56 120 ASP A N 1
ATOM 961 C CA . ASP A 1 120 ? -13.844 -59.372 20.212 1.00 44.56 120 ASP A CA 1
ATOM 962 C C . ASP A 1 120 ? -12.537 -59.016 19.417 1.00 44.56 120 ASP A C 1
ATOM 964 O O . ASP A 1 120 ? -12.607 -58.194 18.505 1.00 44.56 120 ASP A O 1
ATOM 968 N N . PRO A 1 121 ? -11.315 -59.511 19.759 1.00 56.25 121 PRO A N 1
ATOM 969 C CA . PRO A 1 121 ? -10.321 -58.863 20.639 1.00 56.25 121 PRO A CA 1
ATOM 970 C C . PRO A 1 121 ? -8.953 -58.593 19.931 1.00 56.25 121 PRO A C 1
ATOM 972 O O . PRO A 1 121 ? -8.809 -58.881 18.742 1.00 56.25 121 PRO A O 1
ATOM 975 N N . PRO A 1 122 ? -7.907 -58.051 20.608 1.00 48.78 122 PRO A N 1
ATOM 976 C CA . PRO A 1 122 ? -6.643 -57.710 19.951 1.00 48.78 122 PRO A CA 1
ATOM 977 C C . PRO A 1 122 ? -5.677 -58.905 19.896 1.00 48.78 122 PRO A C 1
ATOM 979 O O . PRO A 1 122 ? -5.370 -59.512 20.922 1.00 48.78 122 PRO A O 1
ATOM 982 N N . SER A 1 123 ? -5.121 -59.203 18.717 1.00 53.50 123 SER A N 1
ATOM 983 C CA . SER A 1 123 ? -4.009 -60.151 18.573 1.00 53.50 123 SER A CA 1
ATOM 984 C C . SER A 1 123 ? -2.677 -59.417 18.417 1.00 53.50 123 SER A C 1
ATOM 986 O O . SER A 1 123 ? -2.370 -58.844 17.371 1.00 53.50 123 SER A O 1
ATOM 988 N N . ILE A 1 124 ? -1.868 -59.482 19.469 1.00 49.19 124 ILE A N 1
ATOM 989 C CA . ILE A 1 124 ? -0.421 -59.269 19.430 1.00 49.19 1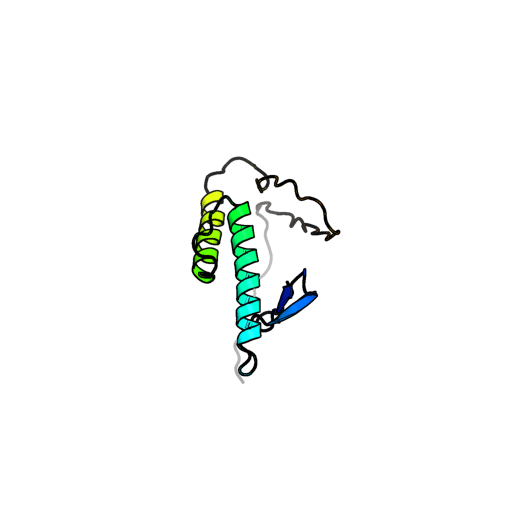24 ILE A CA 1
ATOM 990 C C . ILE A 1 124 ? 0.212 -60.519 18.805 1.00 49.19 124 ILE A C 1
ATOM 992 O O . ILE A 1 124 ? 0.029 -61.605 19.346 1.00 49.19 124 ILE A O 1
ATOM 996 N N . CYS A 1 125 ? 1.014 -60.380 17.744 1.00 41.19 125 CYS A N 1
ATOM 997 C CA . CYS A 1 125 ? 2.142 -61.288 17.519 1.00 41.19 125 CYS A CA 1
ATOM 998 C C . CYS A 1 125 ? 3.228 -60.643 16.642 1.00 41.19 125 CYS A C 1
ATOM 1000 O O . CYS A 1 125 ? 2.955 -60.133 15.559 1.00 41.19 125 CYS A O 1
ATOM 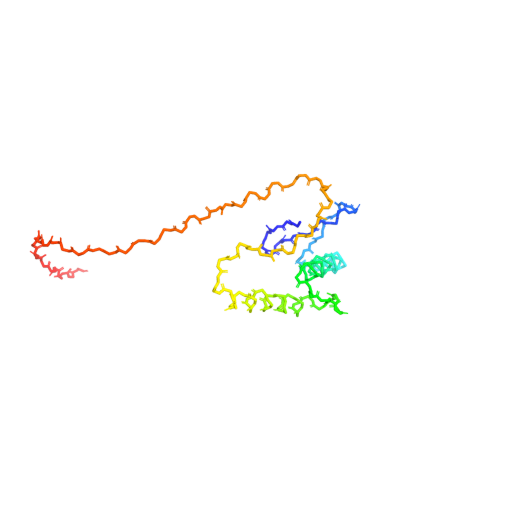1002 N N . ARG A 1 126 ? 4.459 -60.665 17.165 1.00 37.94 126 ARG A N 1
ATOM 1003 C CA . ARG A 1 126 ? 5.718 -60.254 16.525 1.00 37.94 126 ARG A CA 1
ATOM 1004 C C . ARG A 1 126 ? 6.088 -61.186 15.368 1.00 37.94 126 ARG A C 1
ATOM 1006 O O . ARG A 1 126 ? 5.893 -62.394 15.490 1.00 37.94 126 ARG A O 1
ATOM 1013 N N . CYS A 1 127 ? 6.747 -60.631 14.354 1.00 52.44 127 CYS A N 1
ATOM 1014 C CA . CYS A 1 127 ? 7.824 -61.270 13.594 1.00 52.44 127 CYS A CA 1
ATOM 1015 C C . CYS A 1 127 ? 8.952 -60.245 13.460 1.00 52.44 127 CYS A C 1
ATOM 1017 O O . CYS A 1 127 ? 8.621 -59.068 13.188 1.00 52.44 127 CYS A O 1
#

Foldseek 3Di:
DADDPQFDWDADPVVRDIATCHDDVVCVPSNVVRLLVVLVVLQVVCVQVVHHDPDSNPNVVSVVVVVVSVVVVVPPDPPDDDDPRPPPVDPDDDDDPPPDPPDDDDDDDDDDDDDDDDDDDDDDDDD

Radius of gyration: 25.52 Å; chains: 1; bounding box: 49×72×37 Å

Organism: Brugia pahangi (NCBI:txid6280)

Secondary structure (DSSP, 8-state):
-B--GGG-EEE-TTT--EEESS--TT-HHHHHHHHHHHHHHHHHHHHHTT---S-TT-HHHHHHHHHHHHHHTTTT--S--------------S---------------------------------

pLDDT: mean 72.11, std 26.64, range [28.45, 98.25]

Sequence (127 aa):
MFFFGSKSTIKDPILEETYPLYGMTRNREKFEEGISLLNKNISQLRWSFGITTKRVGRTLFNLQDLLLHIVSGRHDSSTDSVLQIPSISCRNVGNVDITLHKCAERNDEFNQENESSKVDPPSICRC